Protein AF-A0A960DPZ2-F1 (afdb_monomer)

Solvent-accessible surface area (backbone atoms only — not comparable to full-atom values): 5801 Å² total; per-residue (Å²): 128,88,85,90,77,61,40,71,79,56,62,46,82,69,46,82,34,77,54,100,84,36,60,58,47,63,100,90,49,68,80,80,56,72,58,29,34,37,27,32,52,48,63,50,99,84,68,46,74,56,87,66,98,70,47,52,64,31,56,67,69,58,44,53,52,51,64,70,65,61,50,96,90,69,77,85,86,86,75,58,70,70,62,47,68,75,72,110

Foldseek 3Di:
DDDPPFFVPQKDFQDDLDPPPRQCCDPPGDRDDDTAMETAFDADPVRHGDDDPRHHHDHPVVSVVVVVPDDPPDHDDDDDPVVVVVPD

Sequence (88 aa):
LPYVTGAYVHAALIGANMEPDVSGDALGETPYASAIFLHRHSYDGNGASKPTSGCVSLSQTNLVNVLRAMRPGVMFAIGQTDWLLANT

Structure (mmCIF, N/CA/C/O backbone):
data_AF-A0A960DPZ2-F1
#
_entry.id   AF-A0A960DPZ2-F1
#
loop_
_atom_site.group_PDB
_atom_site.id
_atom_site.type_symbol
_atom_site.label_atom_id
_atom_site.label_alt_id
_atom_site.label_comp_id
_atom_site.label_asym_id
_atom_site.label_entity_id
_atom_site.label_seq_id
_atom_site.pdbx_PDB_ins_code
_atom_site.Cartn_x
_atom_site.Cartn_y
_atom_site.Cartn_z
_atom_site.occupancy
_atom_site.B_iso_or_equiv
_atom_site.auth_seq_id
_atom_site.auth_comp_id
_atom_site.auth_asym_id
_atom_site.auth_atom_id
_atom_site.pdbx_PDB_model_num
ATOM 1 N N . LEU A 1 1 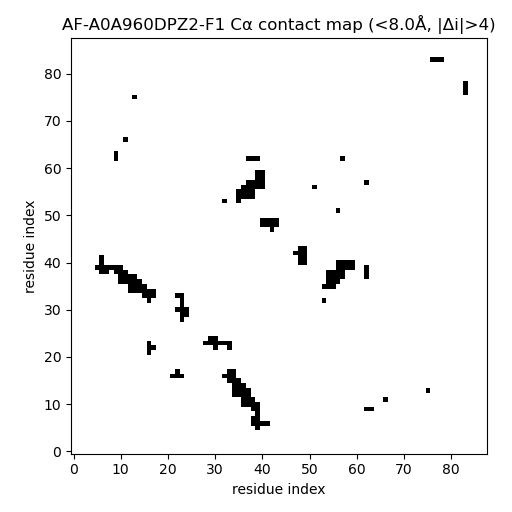? 1.204 6.654 -28.201 1.00 35.41 1 LEU A N 1
ATOM 2 C CA . LEU A 1 1 ? 1.038 7.035 -26.779 1.00 35.41 1 LEU A CA 1
ATOM 3 C C . LEU A 1 1 ? 1.953 6.132 -25.963 1.00 35.41 1 LEU A C 1
ATOM 5 O O . LEU A 1 1 ? 1.782 4.922 -26.066 1.00 35.41 1 LEU A O 1
ATOM 9 N N . PRO A 1 2 ? 2.992 6.660 -25.296 1.00 38.19 2 PRO A N 1
ATOM 10 C CA . PRO A 1 2 ? 4.006 5.830 -24.659 1.00 38.19 2 PRO A CA 1
ATOM 11 C C . PRO A 1 2 ? 3.400 5.005 -23.514 1.00 38.19 2 PRO A C 1
ATOM 13 O O . PRO A 1 2 ? 2.494 5.431 -22.803 1.00 38.19 2 PRO A O 1
ATOM 16 N N . TYR A 1 3 ? 3.887 3.776 -23.437 1.00 38.50 3 TYR A N 1
ATOM 17 C CA . TYR A 1 3 ? 3.272 2.585 -22.871 1.00 38.50 3 TYR A CA 1
ATOM 18 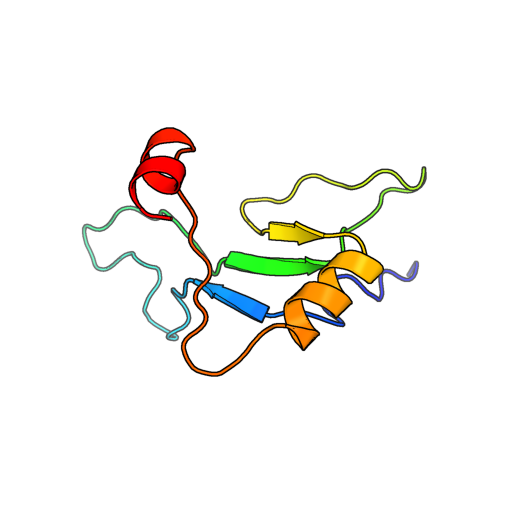C C . TYR A 1 3 ? 3.428 2.544 -21.342 1.00 38.50 3 TYR A C 1
ATOM 20 O O . TYR A 1 3 ? 4.431 2.056 -20.829 1.00 38.50 3 TYR A O 1
ATOM 28 N N . VAL A 1 4 ? 2.450 3.057 -20.592 1.00 46.03 4 VAL A N 1
ATOM 29 C CA . VAL A 1 4 ? 2.355 2.800 -19.144 1.00 46.03 4 VAL A CA 1
ATOM 30 C C . VAL A 1 4 ? 1.443 1.594 -18.936 1.00 46.03 4 VAL A C 1
ATOM 32 O O . VAL A 1 4 ? 0.248 1.726 -18.700 1.00 46.03 4 VAL A O 1
ATOM 35 N N . THR A 1 5 ? 2.010 0.394 -19.045 1.00 47.56 5 THR A N 1
ATOM 36 C CA . THR A 1 5 ? 1.342 -0.860 -18.668 1.00 47.56 5 THR A CA 1
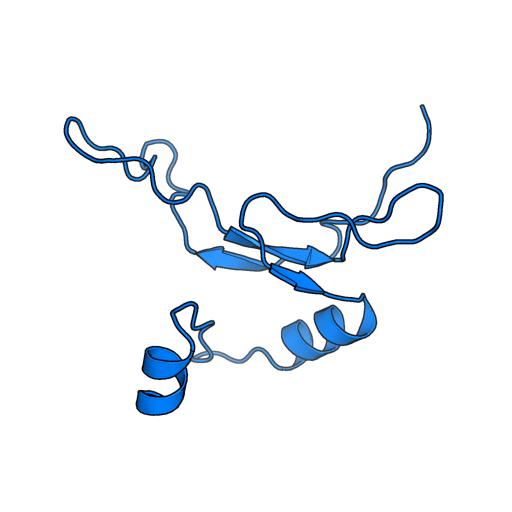ATOM 37 C C . THR A 1 5 ? 2.075 -1.454 -17.469 1.00 47.56 5 THR A C 1
ATOM 39 O O . THR A 1 5 ? 3.253 -1.790 -17.593 1.00 47.56 5 THR A O 1
ATOM 42 N N . GLY A 1 6 ? 1.433 -1.608 -16.306 1.00 55.47 6 GLY A N 1
ATOM 43 C CA . GLY A 1 6 ? 2.031 -2.459 -15.266 1.00 55.47 6 GLY A CA 1
ATOM 44 C C . GLY A 1 6 ? 1.697 -2.186 -13.806 1.00 55.47 6 GLY A C 1
ATOM 45 O O . GLY A 1 6 ? 1.807 -3.116 -13.014 1.00 55.47 6 GLY A O 1
ATOM 46 N N . ALA A 1 7 ? 1.314 -0.965 -13.417 1.00 54.41 7 ALA A N 1
ATOM 47 C CA . ALA A 1 7 ? 1.206 -0.630 -11.989 1.00 54.41 7 ALA A CA 1
ATOM 48 C C . ALA A 1 7 ? 0.136 -1.466 -11.261 1.00 54.41 7 ALA A C 1
ATOM 50 O O . ALA A 1 7 ? 0.381 -1.956 -10.162 1.00 54.41 7 ALA A O 1
ATOM 51 N N . TYR A 1 8 ? -1.000 -1.702 -11.922 1.00 54.22 8 TYR A N 1
ATOM 52 C CA . TYR A 1 8 ? -2.145 -2.442 -11.381 1.00 54.22 8 TYR A CA 1
ATOM 53 C C . TYR A 1 8 ? -2.275 -3.874 -11.915 1.00 54.22 8 TYR A C 1
ATOM 55 O O . TYR A 1 8 ? -3.303 -4.510 -11.723 1.00 54.22 8 TYR A O 1
ATOM 63 N N . VAL A 1 9 ? -1.250 -4.409 -12.587 1.00 59.56 9 VAL A N 1
ATOM 64 C CA . VAL A 1 9 ? -1.297 -5.798 -13.098 1.00 59.56 9 VAL A CA 1
ATOM 65 C C . VAL A 1 9 ? -1.301 -6.813 -11.947 1.00 59.56 9 VAL A C 1
ATOM 67 O O . VAL A 1 9 ? -1.816 -7.920 -12.084 1.00 59.56 9 VAL A O 1
ATOM 70 N N . HIS A 1 10 ? -0.791 -6.408 -10.784 1.00 59.34 10 HIS A N 1
ATOM 71 C CA . HIS A 1 10 ? -0.947 -7.120 -9.525 1.00 59.34 10 HIS A CA 1
ATOM 72 C C . HIS A 1 10 ? -1.362 -6.097 -8.472 1.00 59.34 10 HIS A C 1
ATOM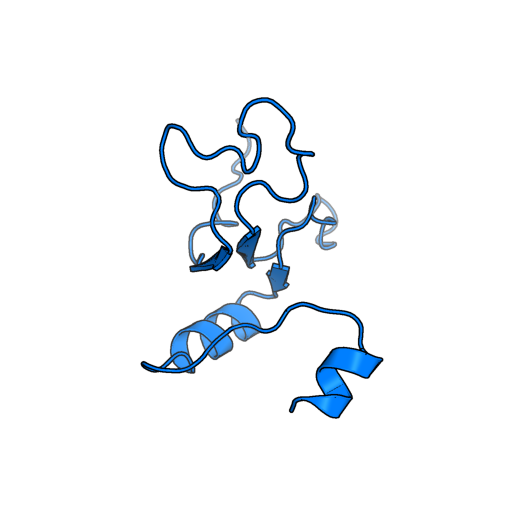 74 O O . HIS A 1 10 ? -0.551 -5.265 -8.071 1.00 59.34 10 HIS A O 1
ATOM 80 N N . ALA A 1 11 ? -2.626 -6.112 -8.063 1.00 61.28 11 ALA A N 1
ATOM 81 C CA . ALA A 1 11 ? -3.107 -5.224 -7.019 1.00 61.28 11 ALA A CA 1
ATOM 82 C C . ALA A 1 11 ? -4.045 -5.959 -6.064 1.00 61.28 11 ALA A C 1
ATOM 84 O O . ALA A 1 11 ? -4.757 -6.876 -6.471 1.00 61.28 11 ALA A O 1
ATOM 85 N N . ALA A 1 12 ? -4.034 -5.548 -4.801 1.00 65.44 12 ALA A N 1
ATOM 86 C CA . ALA A 1 12 ? -5.011 -5.962 -3.804 1.00 65.44 12 ALA A CA 1
ATOM 87 C C . ALA A 1 12 ? -5.611 -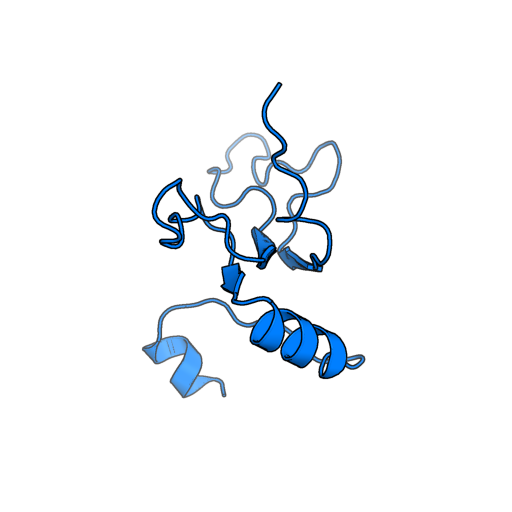4.716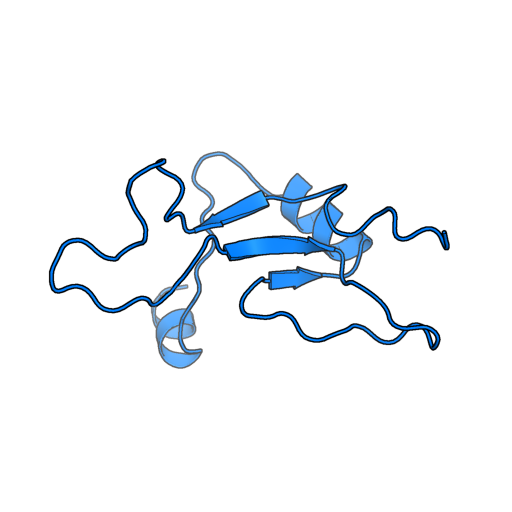 -3.154 1.00 65.44 12 ALA A C 1
ATOM 89 O O . ALA A 1 12 ? -4.909 -3.735 -2.919 1.00 65.44 12 ALA A O 1
ATOM 90 N N . LEU A 1 13 ? -6.906 -4.744 -2.869 1.00 67.81 13 LEU A N 1
ATOM 91 C CA . LEU A 1 13 ? -7.551 -3.702 -2.081 1.00 67.81 13 LEU A CA 1
ATOM 92 C C . LEU A 1 13 ? -7.186 -3.909 -0.603 1.00 67.81 13 LEU A C 1
ATOM 94 O O . LEU A 1 13 ? -7.378 -5.005 -0.081 1.00 67.81 13 LEU A O 1
ATOM 98 N N . ILE A 1 14 ? -6.646 -2.879 0.050 1.00 67.06 14 ILE A N 1
ATOM 99 C CA . ILE A 1 14 ? -6.281 -2.912 1.475 1.00 67.06 14 ILE A CA 1
ATOM 100 C C . ILE A 1 14 ? -7.395 -2.316 2.355 1.00 67.06 14 ILE A C 1
ATOM 102 O O . ILE A 1 14 ? -7.627 -2.807 3.455 1.00 67.06 14 ILE A O 1
ATOM 106 N N . GLY A 1 15 ? -8.107 -1.289 1.885 1.00 60.19 15 GLY A N 1
ATOM 107 C CA . GLY A 1 15 ? -9.193 -0.641 2.632 1.00 60.19 15 GLY A CA 1
ATOM 108 C C . GLY A 1 15 ? -10.244 -0.044 1.698 1.00 60.19 15 GLY A C 1
ATOM 109 O O . GLY A 1 15 ? -9.901 0.363 0.586 1.00 60.19 15 GLY A O 1
ATOM 110 N N . ALA A 1 16 ? -11.514 -0.029 2.121 1.00 53.00 16 ALA A N 1
ATOM 111 C CA . ALA A 1 16 ? -12.655 0.200 1.233 1.00 53.00 16 ALA A CA 1
ATOM 112 C C . ALA A 1 16 ? -13.589 1.342 1.673 1.00 53.00 16 ALA A C 1
ATOM 114 O O . ALA A 1 16 ? -14.208 1.265 2.727 1.00 53.00 16 ALA A O 1
ATOM 115 N N . ASN A 1 17 ? -13.747 2.297 0.750 1.00 49.44 17 ASN A N 1
ATOM 116 C CA . ASN A 1 17 ? -14.932 3.112 0.457 1.00 49.44 17 ASN A CA 1
ATOM 117 C C . ASN A 1 17 ? -15.318 2.779 -1.003 1.00 49.44 17 ASN A C 1
ATOM 119 O O . ASN A 1 17 ? -15.032 3.544 -1.920 1.00 49.44 17 ASN A O 1
ATOM 123 N N . MET A 1 18 ? -15.748 1.533 -1.252 1.00 48.41 18 MET A N 1
ATOM 124 C CA . MET A 1 18 ? -15.871 0.939 -2.605 1.00 48.41 18 MET A CA 1
ATOM 125 C C . MET A 1 18 ? -17.318 0.673 -3.042 1.00 48.41 18 MET A C 1
ATOM 127 O O . MET A 1 18 ? -17.540 0.236 -4.170 1.00 48.41 18 MET A O 1
ATOM 131 N N . GLU A 1 19 ? -18.293 0.906 -2.164 1.00 48.12 19 GLU A N 1
ATOM 132 C CA . GLU A 1 19 ? -19.705 0.884 -2.548 1.00 48.12 19 GLU A CA 1
ATOM 133 C C . GLU A 1 19 ? -20.005 2.119 -3.414 1.00 48.12 19 GLU A C 1
ATOM 135 O O . GLU A 1 19 ? -19.427 3.180 -3.158 1.00 48.12 19 GLU A O 1
ATOM 140 N N . PRO A 1 20 ? -20.908 2.025 -4.408 1.00 47.25 20 PRO A N 1
ATOM 141 C CA . PRO A 1 20 ? -21.199 3.122 -5.337 1.00 47.25 20 PRO A CA 1
ATOM 142 C C . PRO A 1 20 ? -21.626 4.431 -4.648 1.00 47.25 20 PRO A C 1
ATOM 144 O O . PRO A 1 20 ? -21.456 5.493 -5.242 1.00 47.25 20 PRO A O 1
ATOM 147 N N . ASP A 1 21 ? -22.091 4.354 -3.395 1.00 43.59 21 ASP A N 1
ATOM 148 C CA . ASP A 1 21 ? -22.580 5.482 -2.595 1.00 43.59 21 ASP A CA 1
ATOM 149 C C . ASP A 1 21 ? -21.842 5.663 -1.249 1.00 43.59 21 ASP A C 1
ATOM 151 O O . ASP A 1 21 ? -22.293 6.420 -0.389 1.00 43.59 21 ASP A O 1
ATOM 155 N N . VAL A 1 22 ? -20.704 4.989 -1.032 1.00 47.12 22 VAL A N 1
ATOM 156 C CA . VAL A 1 22 ? -19.882 5.171 0.180 1.00 47.12 22 VAL A CA 1
ATOM 157 C C . VAL A 1 22 ? -18.589 5.869 -0.212 1.00 47.12 22 VAL A C 1
ATOM 159 O O . VAL A 1 22 ? -17.587 5.234 -0.514 1.00 47.12 22 VAL A O 1
ATOM 162 N N . SER A 1 23 ? -18.616 7.201 -0.179 1.00 50.97 23 SER A N 1
ATOM 163 C CA . SER A 1 23 ? -17.424 8.062 -0.298 1.00 50.97 23 SER A CA 1
ATOM 164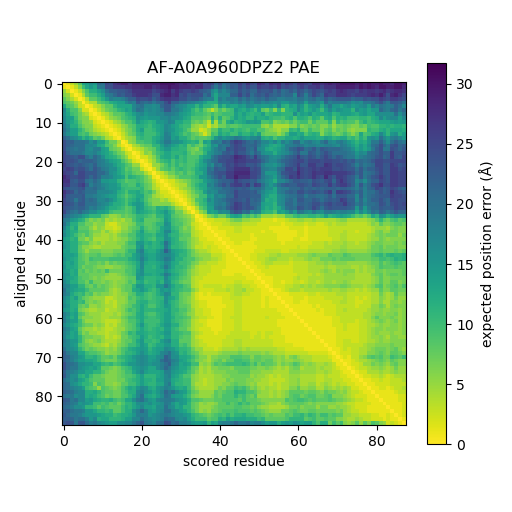 C C . SER A 1 23 ? -16.575 8.062 0.988 1.00 50.97 23 SER A C 1
ATOM 166 O O . SER A 1 23 ? -15.462 8.581 1.026 1.00 50.97 23 SER A O 1
ATOM 168 N N . GLY A 1 24 ? -17.081 7.428 2.049 1.00 51.69 24 GLY A N 1
ATOM 169 C CA . GLY A 1 24 ? -16.708 7.763 3.423 1.00 51.69 24 GLY A CA 1
ATOM 170 C C . GLY A 1 24 ? -17.268 9.112 3.864 1.00 51.69 24 GLY A C 1
ATOM 171 O O . GLY A 1 24 ? -16.723 9.660 4.814 1.00 51.69 24 GLY A O 1
ATOM 172 N N . ASP A 1 25 ? -18.283 9.624 3.138 1.00 45.53 25 ASP A N 1
ATOM 173 C CA . ASP A 1 25 ? -18.828 10.983 3.259 1.00 45.53 25 ASP A CA 1
ATOM 174 C C . ASP A 1 25 ? -20.375 11.041 3.254 1.00 45.53 25 ASP A C 1
ATOM 176 O O . ASP A 1 25 ? -20.975 11.795 2.481 1.00 45.53 25 ASP A O 1
ATOM 180 N N . ALA A 1 26 ? -21.078 10.257 4.078 1.00 50.97 26 ALA A N 1
ATOM 181 C CA . ALA A 1 26 ? -22.479 10.573 4.388 1.00 50.97 26 ALA A CA 1
ATOM 182 C C . ALA A 1 26 ? -22.619 12.067 4.766 1.00 50.97 26 ALA A C 1
ATOM 184 O O . ALA A 1 26 ? -21.661 12.687 5.216 1.00 50.97 26 ALA A O 1
ATOM 185 N N . LEU A 1 27 ? -23.792 12.686 4.573 1.00 46.19 27 LEU A N 1
ATOM 186 C CA . LEU A 1 27 ? -23.967 14.144 4.715 1.00 46.19 27 LEU A CA 1
ATOM 187 C C . LEU A 1 27 ? -23.552 14.631 6.132 1.00 46.19 27 LEU A C 1
ATOM 189 O O . LEU A 1 27 ? -24.340 14.537 7.070 1.00 46.19 27 LEU A O 1
ATOM 193 N N . GLY A 1 28 ? -22.306 15.114 6.287 1.00 58.50 28 GLY A N 1
ATOM 194 C CA . GLY A 1 28 ? -21.659 15.445 7.572 1.00 58.50 28 GLY A CA 1
ATOM 195 C C . GLY A 1 28 ? -20.305 14.761 7.864 1.00 58.50 28 GLY A C 1
ATOM 196 O O . GLY A 1 28 ? -19.672 15.095 8.863 1.00 58.50 28 GLY A O 1
ATOM 197 N N . GLU A 1 29 ? -19.844 13.831 7.031 1.00 54.00 29 GLU A N 1
ATOM 198 C CA . GLU A 1 29 ? -18.578 13.103 7.190 1.00 54.00 29 GLU A CA 1
ATOM 199 C C . GLU A 1 29 ? -17.408 13.792 6.453 1.00 54.00 29 GLU A C 1
ATOM 201 O O . GLU A 1 29 ? -17.608 14.544 5.495 1.00 54.00 29 GLU A O 1
ATOM 206 N N . THR A 1 30 ? -16.180 13.584 6.941 1.00 49.12 30 THR A N 1
ATOM 207 C CA . THR A 1 30 ? -14.963 14.169 6.356 1.00 49.12 30 THR A CA 1
ATOM 208 C C . THR A 1 30 ? -14.241 13.137 5.477 1.00 49.12 30 THR A C 1
ATOM 210 O O . THR A 1 30 ? -13.940 12.048 5.981 1.00 49.12 30 THR A O 1
ATOM 213 N N . PRO A 1 31 ? -13.820 13.487 4.245 1.00 51.53 31 PRO A N 1
ATOM 214 C CA . PRO A 1 31 ? -13.237 12.522 3.318 1.00 51.53 31 PRO A CA 1
ATOM 215 C C . PRO A 1 31 ? -11.810 12.196 3.717 1.00 51.53 31 PRO A C 1
ATOM 217 O O . PRO A 1 31 ? -10.911 13.026 3.557 1.00 51.53 31 PRO A O 1
ATOM 220 N N . TYR A 1 32 ? -11.578 10.984 4.225 1.00 49.66 32 TYR A N 1
ATOM 221 C CA . TYR A 1 32 ? -10.239 10.589 4.670 1.00 49.66 32 TYR A CA 1
ATOM 222 C C . TYR A 1 32 ? -9.563 9.485 3.849 1.00 49.66 32 TYR A C 1
ATOM 224 O O . TYR A 1 32 ? -8.334 9.431 3.871 1.00 49.66 32 TYR A O 1
ATOM 232 N N . ALA A 1 33 ? -10.273 8.646 3.084 1.00 48.22 33 ALA A N 1
ATOM 233 C CA . ALA A 1 33 ? -9.601 7.651 2.236 1.00 48.22 33 ALA A CA 1
ATOM 234 C C . ALA A 1 33 ? -10.492 7.079 1.122 1.00 48.22 33 ALA A C 1
ATOM 236 O O . ALA A 1 33 ? -11.245 6.130 1.320 1.00 48.22 33 ALA A O 1
ATOM 237 N N . SER A 1 34 ? -10.321 7.584 -0.099 1.00 55.19 34 SER A N 1
ATOM 238 C CA . SER A 1 34 ? -10.628 6.810 -1.304 1.00 55.19 34 SER A CA 1
ATOM 239 C C . SER A 1 34 ? -9.774 5.533 -1.319 1.00 55.19 34 SER A C 1
ATOM 241 O O . SER A 1 34 ? -8.590 5.614 -0.992 1.00 55.19 34 SER A O 1
ATOM 243 N N . ALA A 1 35 ? -10.360 4.393 -1.696 1.00 64.56 35 ALA A N 1
ATOM 244 C CA . ALA A 1 35 ? -9.755 3.055 -1.785 1.00 64.56 35 ALA A CA 1
ATOM 245 C C . ALA A 1 35 ? -8.206 2.997 -1.746 1.00 64.56 35 ALA A C 1
ATOM 247 O O . ALA A 1 35 ? -7.523 3.436 -2.676 1.00 64.56 35 ALA A O 1
ATOM 248 N N . ILE A 1 36 ? -7.644 2.407 -0.681 1.00 73.56 36 ILE A N 1
ATOM 249 C CA . ILE A 1 36 ? -6.197 2.167 -0.569 1.00 73.56 36 ILE A CA 1
ATOM 250 C C . ILE A 1 36 ? -5.869 0.837 -1.240 1.00 73.56 36 ILE A C 1
ATOM 252 O O . ILE A 1 36 ? -6.352 -0.217 -0.823 1.00 73.56 36 ILE A O 1
ATOM 256 N N . PHE A 1 37 ? -4.999 0.876 -2.248 1.00 80.75 37 PHE A N 1
ATOM 257 C CA . PHE A 1 37 ? -4.524 -0.312 -2.952 1.00 80.75 37 PHE A CA 1
ATOM 258 C C . PHE A 1 37 ? -3.096 -0.673 -2.544 1.00 80.75 37 PHE A C 1
ATOM 260 O O . PHE A 1 37 ? -2.246 0.199 -2.360 1.00 80.75 37 PHE A O 1
ATOM 267 N N . LEU A 1 38 ? -2.823 -1.974 -2.478 1.00 85.88 38 LEU A N 1
ATOM 268 C CA . LEU A 1 38 ? -1.492 -2.544 -2.616 1.00 85.88 38 LEU A CA 1
ATOM 269 C C . LEU A 1 38 ? -1.214 -2.723 -4.104 1.00 85.88 38 LEU A C 1
ATOM 271 O O . LEU A 1 38 ? -1.957 -3.447 -4.759 1.00 85.88 38 LEU A O 1
ATOM 275 N N . HIS A 1 39 ? -0.159 -2.121 -4.644 1.00 88.12 39 HIS A N 1
ATOM 276 C CA . HIS A 1 39 ? 0.175 -2.276 -6.063 1.00 88.12 39 HIS A CA 1
ATOM 277 C C . HIS A 1 39 ? 1.686 -2.199 -6.329 1.00 88.12 39 HIS A C 1
ATOM 279 O O . HIS A 1 39 ? 2.497 -1.986 -5.425 1.00 88.12 39 HIS A O 1
ATOM 285 N N . ARG A 1 40 ? 2.102 -2.385 -7.586 1.00 89.75 40 ARG A N 1
ATOM 286 C CA . ARG A 1 40 ? 3.513 -2.235 -7.969 1.00 89.75 40 ARG A CA 1
ATOM 287 C C . ARG A 1 40 ? 3.884 -0.756 -8.050 1.00 89.75 40 ARG A C 1
ATOM 289 O O . ARG A 1 40 ? 3.096 0.033 -8.569 1.00 89.75 40 ARG A O 1
ATOM 296 N N . HIS A 1 41 ? 5.096 -0.386 -7.631 1.00 90.81 41 HIS A N 1
ATOM 297 C CA . HIS A 1 41 ? 5.647 0.950 -7.878 1.00 90.81 41 HIS A CA 1
ATOM 298 C C . HIS A 1 41 ? 5.398 1.415 -9.320 1.00 90.81 41 HIS A C 1
ATOM 300 O O . HIS A 1 41 ? 5.621 0.677 -10.286 1.00 90.81 41 HIS A O 1
ATOM 306 N N . SER A 1 42 ? 4.969 2.667 -9.449 1.00 87.69 42 SER A N 1
ATOM 307 C CA . SER A 1 42 ? 5.093 3.404 -10.702 1.00 87.69 42 SER A CA 1
ATOM 308 C C . SER A 1 42 ? 6.472 4.038 -10.731 1.00 87.69 42 SER A C 1
ATOM 310 O O . SER A 1 42 ? 6.900 4.599 -9.726 1.00 87.69 42 SER A O 1
ATOM 312 N N . TYR A 1 43 ? 7.155 3.968 -11.866 1.00 86.62 43 TYR A N 1
ATOM 313 C CA . TYR A 1 43 ? 8.498 4.519 -12.010 1.00 86.62 43 TYR A CA 1
ATOM 314 C C . TYR A 1 43 ? 8.484 5.742 -12.928 1.00 86.62 43 TYR A C 1
ATOM 316 O O . TYR A 1 43 ? 7.637 5.851 -13.821 1.00 86.62 43 TYR A O 1
ATOM 324 N N . ASP A 1 44 ? 9.378 6.692 -12.681 1.00 88.12 44 ASP A N 1
ATOM 325 C CA . ASP A 1 44 ? 9.648 7.789 -13.605 1.00 88.12 44 ASP A CA 1
ATOM 326 C C . ASP A 1 44 ? 10.597 7.363 -14.743 1.00 88.12 44 ASP A C 1
ATOM 328 O O . ASP A 1 44 ? 11.005 6.203 -14.841 1.00 88.12 44 ASP A O 1
ATOM 332 N N . GLY A 1 45 ? 10.937 8.303 -15.630 1.00 84.38 45 GLY A N 1
ATOM 333 C CA . GLY A 1 45 ? 11.836 8.042 -16.761 1.00 84.38 45 GLY A CA 1
ATOM 334 C C . GLY A 1 45 ? 13.272 7.680 -16.362 1.00 84.38 45 GLY A C 1
ATOM 335 O O . GLY A 1 45 ? 13.996 7.131 -17.186 1.00 84.38 45 GLY A O 1
ATOM 336 N N . ASN A 1 46 ? 13.667 7.937 -15.112 1.00 90.25 46 ASN A N 1
ATOM 337 C CA . ASN A 1 46 ? 14.978 7.598 -14.559 1.00 90.25 46 ASN A CA 1
ATOM 338 C C . ASN A 1 46 ? 14.950 6.272 -13.777 1.00 90.2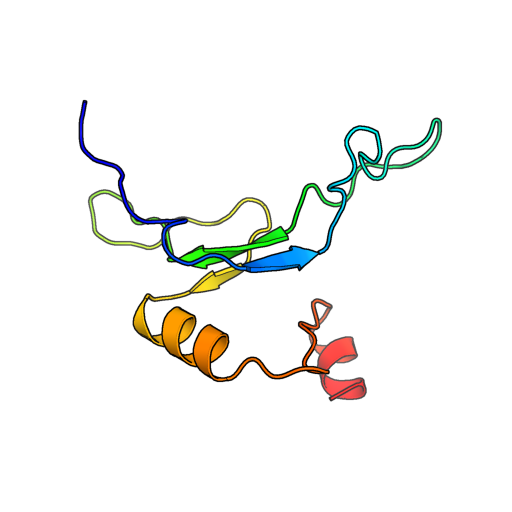5 46 ASN A C 1
ATOM 340 O O . ASN A 1 46 ? 15.962 5.868 -13.208 1.00 90.25 46 ASN A O 1
ATOM 344 N N . GLY A 1 47 ? 13.799 5.593 -13.727 1.00 84.94 47 GLY A N 1
ATOM 345 C CA . GLY A 1 47 ? 13.623 4.347 -12.985 1.00 84.94 47 GLY A CA 1
ATOM 346 C C . GLY A 1 47 ? 13.442 4.535 -11.477 1.00 84.94 47 GLY A C 1
ATOM 347 O O . GLY A 1 47 ? 13.461 3.545 -10.746 1.00 84.94 47 GLY A O 1
ATOM 348 N N . ALA A 1 48 ? 13.242 5.765 -10.990 1.00 88.94 48 ALA A N 1
ATOM 349 C CA . ALA A 1 48 ? 12.945 6.016 -9.584 1.00 88.94 48 ALA A CA 1
ATOM 350 C C . ALA A 1 48 ? 11.456 5.782 -9.296 1.00 88.94 48 ALA A C 1
ATOM 352 O O . ALA A 1 48 ? 10.592 6.081 -10.123 1.00 88.94 48 ALA A O 1
ATOM 353 N N . SER A 1 49 ? 11.141 5.231 -8.120 1.00 89.88 49 SER A N 1
ATOM 354 C CA . SER A 1 49 ? 9.750 5.054 -7.691 1.00 89.88 49 SER A CA 1
ATOM 355 C C . SER A 1 49 ? 9.091 6.410 -7.460 1.00 89.88 49 SER A C 1
ATOM 357 O O . SER A 1 49 ? 9.627 7.258 -6.750 1.00 89.88 49 SER A O 1
ATOM 359 N N . LYS A 1 50 ? 7.883 6.579 -7.990 1.00 89.31 50 LYS A N 1
ATOM 360 C CA . LYS A 1 50 ? 7.033 7.738 -7.723 1.00 89.31 50 LYS A CA 1
ATOM 361 C C . LYS A 1 50 ? 6.322 7.599 -6.370 1.00 89.31 50 LYS A C 1
ATOM 363 O O . LYS A 1 50 ? 5.950 6.480 -6.007 1.00 89.31 50 LYS A O 1
ATOM 368 N N . PRO A 1 51 ? 6.099 8.708 -5.641 1.00 85.88 51 PRO A N 1
ATOM 369 C CA . PRO A 1 51 ? 5.243 8.698 -4.459 1.00 85.88 51 PRO A CA 1
ATOM 370 C C . PRO A 1 51 ? 3.795 8.359 -4.843 1.00 85.88 51 PRO A C 1
ATOM 372 O O . PRO A 1 51 ? 3.357 8.631 -5.963 1.00 85.88 51 PRO A O 1
ATOM 375 N N . THR A 1 52 ? 3.053 7.765 -3.910 1.00 82.94 52 THR A N 1
ATOM 376 C CA . THR A 1 52 ? 1.616 7.496 -4.053 1.00 82.94 52 THR A CA 1
ATOM 377 C C . THR A 1 52 ? 0.802 8.587 -3.358 1.00 82.94 52 THR A C 1
ATOM 379 O O . THR A 1 52 ? 1.289 9.266 -2.457 1.00 82.94 52 THR A O 1
ATOM 382 N N . SER A 1 53 ? -0.470 8.723 -3.732 1.00 77.00 53 SER A N 1
ATOM 383 C CA . SER A 1 53 ? -1.435 9.595 -3.045 1.00 77.00 53 SER A CA 1
ATOM 384 C C . SER A 1 53 ? -2.167 8.877 -1.899 1.00 77.00 53 SER A C 1
ATOM 386 O O . SER A 1 53 ? -3.323 9.180 -1.636 1.00 77.00 53 SER A O 1
ATOM 388 N N . GLY A 1 54 ? -1.525 7.888 -1.260 1.00 75.56 54 GLY A N 1
ATOM 389 C CA . GLY A 1 54 ? -2.103 7.112 -0.147 1.00 75.56 54 GLY A CA 1
ATOM 390 C C . GLY A 1 54 ? -2.094 5.590 -0.332 1.00 75.56 54 GLY A C 1
ATOM 391 O O . GLY A 1 54 ? -2.272 4.855 0.631 1.00 75.56 54 GLY A O 1
ATOM 392 N N . CYS A 1 55 ? -1.837 5.091 -1.545 1.00 82.19 55 CYS A N 1
ATOM 393 C CA . CYS A 1 55 ? -1.669 3.655 -1.790 1.00 82.19 55 CYS A CA 1
ATOM 394 C C . CYS A 1 55 ? -0.361 3.111 -1.198 1.00 82.19 55 CYS A C 1
ATOM 396 O O . CYS A 1 55 ? 0.633 3.830 -1.084 1.00 82.19 55 CYS A O 1
ATOM 398 N N . VAL A 1 56 ? -0.319 1.809 -0.927 1.00 85.94 56 VAL A N 1
ATOM 399 C CA . VAL A 1 56 ? 0.921 1.103 -0.594 1.00 85.94 56 VAL A CA 1
ATOM 400 C C . VAL A 1 56 ? 1.500 0.549 -1.891 1.00 85.94 56 VAL A C 1
ATOM 402 O O . VAL A 1 56 ? 0.857 -0.242 -2.579 1.00 85.94 56 VAL A O 1
ATOM 405 N N . SER A 1 57 ? 2.720 0.952 -2.250 1.00 89.69 57 SER A N 1
ATOM 406 C CA . SER A 1 57 ? 3.386 0.420 -3.442 1.00 89.69 57 SER A CA 1
ATOM 407 C C . SER A 1 57 ? 4.669 -0.324 -3.095 1.00 89.69 57 SER A C 1
ATOM 409 O O . SER A 1 57 ? 5.405 0.092 -2.204 1.00 89.69 57 SER A O 1
ATOM 411 N N . LEU A 1 58 ? 4.927 -1.431 -3.794 1.00 90.31 58 LEU A N 1
ATOM 412 C CA . LEU A 1 58 ? 6.089 -2.299 -3.584 1.00 90.31 58 LEU A CA 1
ATOM 413 C C . LEU A 1 58 ? 6.825 -2.596 -4.898 1.00 90.31 58 LEU A C 1
ATOM 415 O O . LEU A 1 58 ? 6.274 -2.471 -5.997 1.00 90.31 58 LEU A O 1
ATOM 419 N N . SER A 1 59 ? 8.072 -3.066 -4.788 1.00 90.31 59 SER A N 1
ATOM 420 C CA . SER A 1 59 ? 8.780 -3.680 -5.913 1.00 90.31 59 SER A CA 1
ATOM 421 C C . SER A 1 59 ? 8.035 -4.937 -6.376 1.00 90.31 59 SER A C 1
ATOM 423 O O . SER A 1 59 ? 7.342 -5.581 -5.589 1.00 90.31 59 SER A O 1
ATOM 425 N N . GLN A 1 60 ? 8.196 -5.321 -7.647 1.00 86.69 60 GLN A N 1
ATOM 426 C CA . GLN A 1 60 ? 7.507 -6.493 -8.208 1.00 86.69 60 GLN A CA 1
ATOM 427 C C . GLN A 1 60 ? 7.747 -7.760 -7.370 1.00 86.69 60 GLN A C 1
ATOM 429 O O . GLN A 1 60 ? 6.805 -8.489 -7.072 1.00 86.69 60 GLN A O 1
ATOM 434 N N . THR A 1 61 ? 8.995 -8.012 -6.970 1.00 89.25 61 THR A N 1
ATOM 435 C CA . THR A 1 61 ? 9.357 -9.186 -6.166 1.00 89.25 61 THR A CA 1
ATOM 436 C C . THR A 1 61 ? 8.657 -9.172 -4.809 1.00 89.25 61 THR A C 1
ATOM 438 O O . THR A 1 61 ? 8.057 -10.171 -4.420 1.00 89.25 61 THR A O 1
ATOM 441 N N . ASN A 1 62 ? 8.666 -8.032 -4.111 1.00 90.31 62 ASN A N 1
ATOM 442 C CA . ASN A 1 62 ? 8.027 -7.910 -2.800 1.00 90.31 62 ASN A CA 1
ATOM 443 C C . ASN A 1 62 ? 6.506 -8.037 -2.900 1.00 90.31 62 ASN A C 1
ATOM 445 O O . ASN A 1 62 ? 5.896 -8.732 -2.094 1.00 90.31 62 ASN A O 1
ATOM 449 N N . LEU A 1 63 ? 5.906 -7.428 -3.921 1.00 88.69 63 LEU A N 1
ATOM 450 C CA . LEU A 1 63 ? 4.478 -7.528 -4.192 1.00 88.69 63 LEU A CA 1
ATOM 451 C C . LEU A 1 63 ? 4.044 -8.978 -4.417 1.00 88.69 63 LEU A C 1
ATOM 453 O O . LEU A 1 63 ? 3.105 -9.446 -3.782 1.00 88.69 63 LEU A O 1
ATOM 457 N N . VAL A 1 64 ? 4.756 -9.716 -5.272 1.00 87.25 64 VAL A N 1
ATOM 458 C CA . VAL A 1 64 ? 4.474 -11.138 -5.512 1.00 87.25 64 VAL A CA 1
ATOM 459 C C . VAL A 1 64 ? 4.626 -11.956 -4.229 1.00 87.25 64 VAL A C 1
ATOM 461 O O . VAL A 1 64 ? 3.794 -12.821 -3.965 1.00 87.25 64 VAL A O 1
ATOM 464 N N . ASN A 1 65 ? 5.647 -11.680 -3.415 1.00 88.62 65 ASN A N 1
ATOM 465 C CA . ASN A 1 65 ? 5.853 -12.378 -2.146 1.00 88.62 65 ASN A CA 1
ATOM 466 C C . ASN A 1 65 ? 4.702 -12.132 -1.161 1.00 88.62 65 ASN A C 1
ATOM 468 O O . ASN A 1 65 ? 4.180 -13.093 -0.601 1.00 88.62 65 ASN A O 1
ATOM 472 N N . VAL A 1 66 ? 4.260 -10.880 -1.001 1.00 87.44 66 VAL A N 1
ATOM 473 C CA . VAL A 1 66 ? 3.116 -10.527 -0.142 1.00 87.44 66 VAL A CA 1
ATOM 474 C C . VAL A 1 66 ? 1.835 -11.197 -0.635 1.00 87.44 66 VAL A C 1
ATOM 476 O O . VAL A 1 66 ? 1.161 -11.874 0.138 1.00 87.44 66 VAL A O 1
ATOM 479 N N . LEU A 1 67 ? 1.529 -11.092 -1.932 1.00 84.31 67 LEU A N 1
ATOM 480 C CA . LEU A 1 67 ? 0.323 -11.696 -2.508 1.00 84.31 67 LEU A CA 1
ATOM 481 C C . LEU A 1 67 ? 0.322 -13.227 -2.380 1.00 84.31 67 LEU A C 1
ATOM 483 O O . LEU A 1 67 ? -0.722 -13.827 -2.148 1.00 84.31 67 LEU A O 1
ATOM 487 N N . ARG A 1 68 ? 1.488 -13.877 -2.480 1.00 85.62 68 ARG A N 1
ATOM 488 C CA . ARG A 1 68 ? 1.627 -15.324 -2.244 1.00 85.62 68 ARG A CA 1
ATOM 489 C C . ARG A 1 68 ? 1.550 -15.710 -0.771 1.00 85.62 68 ARG A C 1
ATOM 491 O O . ARG A 1 68 ? 1.206 -16.858 -0.486 1.00 85.62 68 ARG A O 1
ATOM 498 N N . ALA A 1 69 ? 1.893 -14.808 0.143 1.00 85.56 69 ALA A N 1
ATOM 499 C CA . ALA A 1 69 ? 1.817 -15.026 1.585 1.00 85.56 69 ALA A CA 1
ATOM 500 C C . ALA A 1 69 ? 0.404 -14.803 2.145 1.00 85.56 69 ALA A C 1
ATOM 502 O O . ALA A 1 69 ? 0.089 -15.339 3.204 1.00 85.56 69 ALA A O 1
ATOM 503 N N . MET A 1 70 ? -0.464 -14.076 1.431 1.00 83.38 70 MET A N 1
ATOM 504 C CA . MET A 1 70 ? -1.862 -13.899 1.823 1.00 83.38 70 MET A CA 1
ATOM 505 C C . MET A 1 70 ? -2.572 -15.252 1.981 1.00 83.38 70 MET A C 1
ATOM 507 O O . MET A 1 70 ? -2.541 -16.126 1.107 1.00 83.38 70 MET A O 1
ATOM 511 N N . ARG A 1 71 ? -3.215 -15.427 3.132 1.00 82.94 71 ARG A N 1
ATOM 512 C CA . ARG A 1 71 ? -4.048 -16.576 3.504 1.00 82.94 71 ARG A CA 1
ATOM 513 C C . ARG A 1 71 ? -5.353 -16.043 4.103 1.00 82.94 71 ARG A C 1
ATOM 515 O O . ARG A 1 71 ? -5.357 -14.905 4.578 1.00 82.94 71 ARG A O 1
ATOM 522 N N . PRO A 1 72 ? -6.445 -16.827 4.109 1.00 80.38 72 PRO A N 1
ATOM 523 C CA . PRO A 1 72 ? -7.645 -16.453 4.852 1.00 80.38 72 PRO A CA 1
ATOM 524 C C . PRO A 1 72 ? -7.294 -16.073 6.299 1.00 80.38 72 PRO A C 1
ATOM 526 O O . PRO A 1 72 ? -6.568 -16.808 6.964 1.00 80.38 72 PRO A O 1
ATOM 529 N N . GLY A 1 73 ? -7.771 -14.914 6.758 1.00 75.69 73 GLY A N 1
ATOM 530 C CA . GLY A 1 73 ? -7.509 -14.391 8.106 1.00 75.69 73 GLY A CA 1
ATOM 531 C C . GLY A 1 73 ? -6.296 -13.461 8.242 1.00 75.69 73 GLY A C 1
ATOM 532 O O . GLY A 1 73 ? -6.133 -12.852 9.293 1.00 75.69 73 GLY A O 1
ATOM 533 N N . VAL A 1 74 ? -5.468 -13.295 7.204 1.00 78.50 74 VAL A N 1
ATOM 534 C CA . VAL A 1 74 ? -4.405 -12.274 7.199 1.00 78.50 74 VAL A CA 1
ATOM 535 C C . VAL A 1 74 ? -5.008 -10.908 6.873 1.00 78.50 74 VAL A C 1
ATOM 537 O O . VAL A 1 74 ? -5.740 -10.778 5.892 1.00 78.50 74 VAL A O 1
ATOM 540 N N . MET A 1 75 ? -4.670 -9.889 7.665 1.00 73.88 75 MET A N 1
ATOM 541 C CA . MET A 1 75 ? -5.096 -8.505 7.449 1.00 73.88 75 MET A CA 1
ATOM 542 C C . MET A 1 75 ? -3.894 -7.580 7.270 1.00 73.88 75 MET A C 1
ATOM 544 O O . MET A 1 75 ? -2.826 -7.801 7.840 1.00 73.88 75 MET A O 1
ATOM 548 N N . PHE A 1 76 ? -4.079 -6.526 6.480 1.00 76.12 76 PHE A N 1
ATOM 549 C CA . PHE A 1 76 ? -3.141 -5.413 6.427 1.00 76.12 76 PHE A CA 1
ATOM 550 C C . PHE A 1 76 ? -3.461 -4.442 7.566 1.00 76.12 76 PHE A C 1
ATOM 552 O O . PHE A 1 76 ? -4.584 -3.952 7.657 1.00 76.12 76 PHE A O 1
ATOM 559 N N . ALA A 1 77 ? -2.473 -4.146 8.407 1.00 75.50 77 ALA A N 1
ATOM 560 C CA . ALA A 1 77 ? -2.569 -3.104 9.423 1.00 75.50 77 ALA A CA 1
ATOM 561 C C . ALA A 1 77 ? -1.842 -1.844 8.933 1.00 75.50 77 ALA A C 1
ATOM 563 O O . ALA A 1 77 ? -0.672 -1.905 8.553 1.00 75.50 77 ALA A O 1
ATOM 564 N N . ILE A 1 78 ? -2.540 -0.708 8.931 1.00 74.12 78 ILE A N 1
ATOM 565 C CA . ILE A 1 78 ? -1.984 0.606 8.590 1.00 74.12 78 ILE A CA 1
ATOM 566 C C . ILE A 1 78 ? -2.254 1.530 9.774 1.00 74.12 78 ILE A C 1
ATOM 568 O O . ILE A 1 78 ? -3.397 1.690 10.189 1.00 74.12 78 ILE A O 1
ATOM 572 N N . GLY A 1 79 ? -1.205 2.137 10.318 1.00 68.88 79 GLY A N 1
ATOM 573 C CA . GLY A 1 79 ? -1.302 3.015 11.479 1.00 68.88 79 GLY A CA 1
ATOM 574 C C . GLY A 1 79 ? 0.043 3.647 11.817 1.00 68.88 79 GLY A C 1
ATOM 575 O O . GLY A 1 79 ? 1.033 3.430 11.116 1.00 68.88 79 GLY A O 1
ATOM 576 N N . GLN A 1 80 ? 0.077 4.440 12.887 1.00 71.88 80 GLN A N 1
ATOM 577 C CA . GLN A 1 80 ? 1.334 4.970 13.416 1.00 71.88 80 GLN A CA 1
ATOM 578 C C . GLN A 1 80 ? 2.215 3.832 13.958 1.00 71.88 80 GLN A C 1
ATOM 580 O O . GLN A 1 80 ? 1.714 2.802 14.413 1.00 71.88 80 GLN A O 1
ATOM 585 N N . THR A 1 81 ? 3.537 3.998 13.870 1.00 73.44 81 THR A N 1
ATOM 586 C CA . THR A 1 81 ? 4.516 2.950 14.207 1.00 73.44 81 THR A CA 1
ATOM 587 C C . THR A 1 81 ? 4.370 2.439 15.639 1.00 73.44 81 THR A C 1
ATOM 589 O O . THR A 1 81 ? 4.467 1.241 15.877 1.00 73.44 81 THR A O 1
ATOM 592 N N . ASP A 1 82 ? 4.128 3.335 16.589 1.00 72.88 82 ASP A N 1
ATOM 593 C CA . ASP A 1 82 ? 3.901 3.022 18.000 1.00 72.88 82 ASP A CA 1
ATOM 594 C C . ASP A 1 82 ? 2.641 2.170 18.212 1.00 72.88 82 ASP A C 1
ATOM 596 O O . ASP A 1 82 ? 2.698 1.161 18.915 1.00 72.88 82 ASP A O 1
ATOM 600 N N . TRP A 1 83 ? 1.535 2.511 17.545 1.00 78.00 83 TRP A N 1
ATOM 601 C CA . TRP A 1 83 ? 0.316 1.704 17.569 1.00 78.00 83 TRP A CA 1
ATOM 602 C C . TRP A 1 83 ? 0.545 0.318 16.960 1.00 78.00 83 TRP A C 1
ATOM 604 O O . TRP A 1 83 ? 0.115 -0.681 17.536 1.00 78.00 83 TRP A O 1
ATOM 614 N N . LEU A 1 84 ? 1.254 0.239 15.829 1.00 74.00 84 LEU A N 1
ATOM 615 C CA . LEU A 1 84 ? 1.553 -1.035 15.172 1.00 74.00 84 LEU A CA 1
ATOM 616 C C . LEU A 1 84 ? 2.395 -1.944 16.072 1.00 74.00 84 LEU A C 1
ATOM 618 O O . LEU A 1 84 ? 2.033 -3.099 16.255 1.00 74.00 84 LEU A O 1
ATOM 622 N N . LEU A 1 85 ? 3.464 -1.425 16.683 1.00 81.81 85 LEU A N 1
ATOM 623 C CA . LEU A 1 85 ? 4.340 -2.204 17.569 1.00 81.81 85 LEU A CA 1
ATOM 624 C C . LEU A 1 85 ? 3.634 -2.683 18.846 1.00 81.81 85 LEU A C 1
ATOM 626 O O . LEU A 1 85 ? 4.007 -3.713 19.398 1.00 81.81 85 LEU A O 1
ATOM 630 N N . ALA A 1 86 ? 2.627 -1.951 19.324 1.00 82.00 86 ALA A N 1
ATOM 631 C CA . ALA A 1 86 ? 1.835 -2.352 20.484 1.00 82.00 86 ALA A CA 1
ATOM 632 C C . ALA A 1 86 ? 0.785 -3.440 20.172 1.00 82.00 86 ALA A C 1
ATOM 634 O O . ALA A 1 86 ? 0.241 -4.025 21.107 1.00 82.00 86 ALA A O 1
ATOM 635 N N . ASN A 1 87 ? 0.482 -3.696 18.891 1.00 67.50 87 ASN A N 1
ATOM 636 C CA . ASN A 1 87 ? -0.596 -4.589 18.439 1.00 67.50 87 ASN A CA 1
ATOM 637 C C . ASN A 1 87 ? -0.122 -5.689 17.459 1.00 67.50 87 ASN A C 1
ATOM 639 O O . ASN A 1 87 ? -0.954 -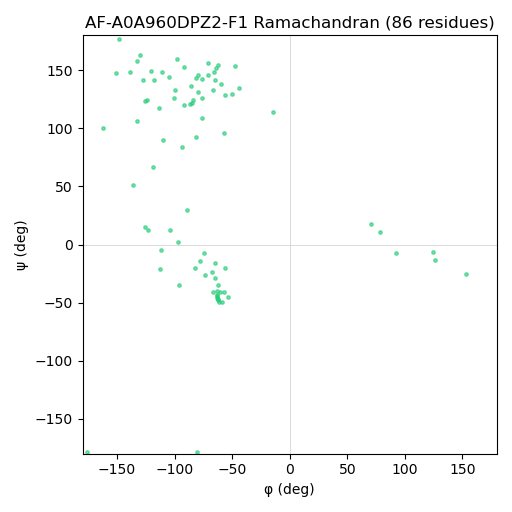6.290 16.777 1.00 67.50 87 ASN A O 1
ATOM 643 N N . THR A 1 88 ? 1.191 -5.932 17.360 1.00 66.38 88 THR A N 1
ATOM 644 C CA . THR A 1 88 ? 1.787 -7.039 16.580 1.00 66.38 88 THR A CA 1
ATOM 645 C C . THR A 1 88 ? 1.851 -8.352 17.339 1.00 66.38 88 THR A C 1
ATOM 647 O O . THR A 1 88 ? 2.193 -8.305 18.542 1.00 66.38 88 THR A O 1
#

pLDDT: mean 70.38, std 16.5, range [35.41, 90.81]

Mean predicted aligned error: 10.58 Å

Nearest PDB structures (foldseek):
  2jmp-assembly1_A  TM=4.230E-01  e=5.723E+00  Mycoplasmoides genitalium

Radius of gyration: 15.54 Å; Cα contacts (8 Å, |Δi|>4): 94; chains: 1; bounding box: 39×32×47 Å

Secondary structure (DSSP, 8-state):
------TTSS-EEEE---STT-SS-STT-----S-EEEEE--B-TTSPBPPPSS-EEE-HHHHHHHHHH--TT-----S-HHHHHH--